Protein AF-A0A964PBC6-F1 (afdb_monomer_lite)

Secondary structure (DSSP, 8-state):
---HHHHHHHHHHHHTT-HHHHHHHHHHHHHHHHHHHHHH---TTHHHHS-HHHHHHHHHHHHHHHTS----

Structure (mmCIF, N/CA/C/O backbone):
data_AF-A0A964PBC6-F1
#
_entry.id   AF-A0A964PBC6-F1
#
loop_
_atom_site.group_PDB
_atom_site.id
_atom_site.type_symbol
_atom_site.label_atom_id
_atom_site.label_alt_id
_atom_site.label_comp_id
_atom_site.label_asym_id
_atom_site.label_entity_id
_atom_site.label_seq_id
_atom_site.pdbx_PDB_ins_code
_atom_site.Cartn_x
_atom_site.Cartn_y
_atom_site.Cartn_z
_atom_site.occupancy
_atom_site.B_iso_or_equiv
_atom_site.auth_seq_id
_atom_site.auth_comp_id
_atom_site.auth_asym_id
_atom_site.auth_atom_id
_atom_site.pdbx_PDB_model_num
ATOM 1 N N . MET A 1 1 ? 4.078 14.681 2.214 1.00 68.81 1 MET A N 1
ATOM 2 C CA . MET A 1 1 ? 4.936 13.774 3.002 1.00 68.81 1 MET A CA 1
ATOM 3 C C . MET A 1 1 ? 4.146 13.387 4.233 1.00 68.81 1 MET A C 1
ATOM 5 O O . MET A 1 1 ? 3.752 14.287 4.961 1.00 68.81 1 MET A O 1
ATOM 9 N N . VAL A 1 2 ? 3.823 12.104 4.387 1.00 81.00 2 VAL A N 1
ATOM 10 C CA . VAL A 1 2 ? 3.113 11.588 5.567 1.00 81.00 2 VAL A CA 1
ATOM 11 C C . VAL A 1 2 ? 4.051 11.664 6.773 1.00 81.00 2 VAL A C 1
ATOM 13 O O . VAL A 1 2 ? 5.223 11.313 6.650 1.00 81.00 2 VAL A O 1
ATOM 16 N N . ASP A 1 3 ? 3.549 12.132 7.914 1.00 92.50 3 ASP A N 1
ATOM 17 C CA . ASP A 1 3 ? 4.307 12.127 9.166 1.00 92.50 3 ASP A CA 1
ATOM 18 C C . ASP A 1 3 ? 4.460 10.692 9.698 1.00 92.50 3 ASP A C 1
ATOM 20 O O . ASP A 1 3 ? 3.504 9.915 9.696 1.00 92.50 3 ASP A O 1
ATOM 24 N N . GLU A 1 4 ? 5.650 10.332 10.183 1.00 92.88 4 GLU A N 1
ATOM 25 C CA . GLU A 1 4 ? 5.935 8.981 10.687 1.00 92.88 4 GLU A CA 1
ATOM 26 C C . GLU A 1 4 ? 4.973 8.562 11.811 1.00 92.88 4 GLU A C 1
ATOM 28 O O . GLU A 1 4 ? 4.506 7.425 11.847 1.00 92.88 4 GLU A O 1
ATOM 33 N N . ARG A 1 5 ? 4.605 9.476 12.717 1.00 94.00 5 ARG A N 1
ATOM 34 C CA . ARG A 1 5 ? 3.666 9.178 13.809 1.00 94.00 5 ARG A CA 1
ATOM 35 C C . ARG A 1 5 ? 2.255 8.955 13.283 1.00 94.00 5 ARG A C 1
ATOM 37 O O . ARG A 1 5 ? 1.569 8.052 13.763 1.00 94.00 5 ARG A O 1
ATOM 44 N N . GLU A 1 6 ? 1.825 9.747 12.300 1.00 93.25 6 GLU A N 1
ATOM 45 C CA . GLU A 1 6 ? 0.535 9.541 11.635 1.00 93.25 6 GLU A CA 1
ATOM 46 C C . GLU A 1 6 ? 0.507 8.178 10.937 1.00 93.25 6 GLU A C 1
ATOM 48 O O . GLU A 1 6 ? -0.451 7.419 11.102 1.00 93.25 6 GLU A O 1
ATOM 53 N N . PHE A 1 7 ? 1.580 7.832 10.223 1.00 94.12 7 PHE A N 1
ATOM 54 C CA . PHE A 1 7 ? 1.711 6.543 9.558 1.00 94.12 7 PHE A CA 1
ATOM 55 C C . PHE A 1 7 ? 1.592 5.384 10.550 1.00 94.12 7 PHE A C 1
ATOM 57 O O . PHE A 1 7 ? 0.757 4.498 10.359 1.00 94.12 7 PHE A O 1
ATOM 64 N N . GLN A 1 8 ? 2.354 5.408 11.646 1.00 94.94 8 GLN A N 1
ATOM 65 C CA . GLN A 1 8 ? 2.295 4.350 12.657 1.00 94.94 8 GLN A CA 1
ATOM 66 C C . GLN A 1 8 ? 0.903 4.233 13.291 1.00 94.94 8 GLN A C 1
ATOM 68 O O . GLN A 1 8 ? 0.381 3.124 13.431 1.00 94.94 8 GLN A O 1
ATOM 73 N N . ALA A 1 9 ? 0.252 5.359 13.597 1.00 95.38 9 ALA A N 1
ATOM 74 C CA . ALA A 1 9 ? -1.106 5.361 14.136 1.00 95.38 9 ALA A CA 1
ATOM 75 C C . ALA A 1 9 ? -2.125 4.750 13.155 1.00 95.38 9 ALA A C 1
ATOM 77 O O . ALA A 1 9 ? -3.016 4.000 13.560 1.00 95.38 9 ALA A O 1
ATOM 78 N N . ARG A 1 10 ? -1.993 5.029 11.852 1.00 94.75 10 ARG A N 1
ATOM 79 C CA . ARG A 1 10 ? -2.839 4.436 10.803 1.00 94.75 10 ARG A CA 1
ATOM 80 C C . ARG A 1 10 ? -2.582 2.943 10.650 1.00 94.75 10 ARG A C 1
ATOM 82 O O . ARG A 1 10 ? -3.532 2.174 10.532 1.00 94.75 10 ARG A O 1
ATOM 89 N N . ILE A 1 11 ? -1.322 2.522 10.690 1.00 93.56 11 ILE A N 1
ATOM 90 C CA . ILE A 1 11 ? -0.946 1.109 10.603 1.00 93.56 11 ILE A CA 1
ATOM 91 C C . ILE A 1 11 ? -1.537 0.312 11.766 1.00 93.56 11 ILE A C 1
ATOM 93 O O . ILE A 1 11 ? -2.026 -0.796 11.545 1.00 93.56 11 ILE A O 1
ATOM 97 N N . GLU A 1 12 ? -1.554 0.877 12.971 1.00 93.62 12 GLU A N 1
ATOM 98 C CA . GLU A 1 12 ? -2.161 0.222 14.127 1.00 93.62 12 GLU A CA 1
ATOM 99 C C . GLU A 1 12 ? -3.678 0.059 13.970 1.00 93.62 12 GLU A C 1
ATOM 101 O O . GLU A 1 12 ? -4.212 -1.033 14.154 1.00 93.62 12 GLU A O 1
ATOM 106 N N . LYS A 1 13 ? -4.370 1.095 13.487 1.00 93.25 13 LYS A N 1
ATOM 107 C CA . LYS A 1 13 ? -5.799 1.007 13.151 1.00 93.25 13 LYS A CA 1
ATOM 108 C C . LYS A 1 13 ? -6.093 -0.052 12.080 1.00 93.25 13 LYS A C 1
ATOM 110 O O . LYS A 1 13 ? -7.064 -0.793 12.202 1.00 93.25 13 LYS A O 1
ATOM 115 N N . ILE A 1 14 ? -5.230 -0.193 11.069 1.00 93.62 14 ILE A N 1
ATOM 116 C CA . ILE A 1 14 ? -5.359 -1.251 10.048 1.00 93.62 14 ILE A CA 1
ATOM 117 C C . ILE A 1 14 ? -5.266 -2.644 10.681 1.00 93.62 14 ILE A C 1
ATOM 119 O O . ILE A 1 14 ? -6.036 -3.527 10.310 1.00 93.62 14 ILE A O 1
ATOM 123 N N . ARG A 1 15 ? -4.356 -2.857 11.643 1.00 89.12 15 ARG A N 1
ATOM 124 C CA . ARG A 1 15 ? -4.245 -4.143 12.359 1.00 89.12 15 ARG A CA 1
ATOM 125 C C . ARG A 1 15 ? -5.502 -4.470 13.165 1.00 89.12 15 ARG A C 1
ATOM 127 O O . ARG A 1 15 ? -5.847 -5.638 13.301 1.00 89.12 15 ARG A O 1
ATOM 134 N N . GLN A 1 16 ? -6.195 -3.445 13.652 1.00 92.12 16 GLN A N 1
ATOM 135 C CA . GLN A 1 16 ? -7.471 -3.566 14.361 1.00 92.12 16 GLN A CA 1
ATOM 136 C C . GLN A 1 16 ? -8.673 -3.733 13.413 1.00 92.12 16 GLN A C 1
ATOM 138 O O . GLN A 1 16 ? -9.798 -3.904 13.875 1.00 92.12 16 GLN A O 1
ATOM 143 N N . GLY A 1 17 ? -8.453 -3.712 12.093 1.00 89.94 17 GLY A N 1
ATOM 144 C CA . GLY A 1 17 ? -9.499 -3.886 11.087 1.00 89.94 17 GLY A CA 1
ATOM 145 C C . GLY A 1 17 ? -10.230 -2.601 10.691 1.00 89.94 17 GLY A C 1
ATOM 146 O O . GLY A 1 17 ? -11.298 -2.695 10.092 1.00 89.94 17 GLY A O 1
ATOM 147 N N . ASP A 1 18 ? -9.686 -1.414 10.990 1.00 94.19 18 ASP A N 1
ATOM 148 C CA . ASP A 1 18 ? -10.296 -0.128 10.618 1.00 94.19 18 ASP A CA 1
ATOM 149 C C . ASP A 1 18 ? -10.287 0.075 9.081 1.00 94.19 18 ASP A C 1
ATOM 151 O O . ASP A 1 18 ? -9.216 0.273 8.481 1.00 94.19 18 ASP A O 1
ATOM 155 N N . PRO A 1 19 ? -11.463 0.088 8.421 1.00 92.31 19 PRO A N 1
ATOM 156 C CA . 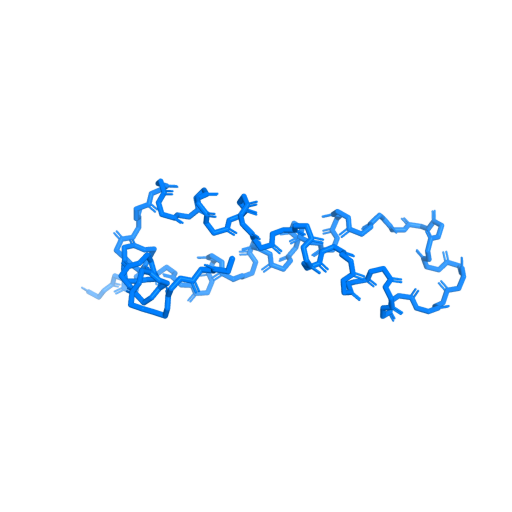PRO A 1 19 ? -11.552 0.239 6.972 1.00 92.31 19 PRO A CA 1
ATOM 157 C C . PRO A 1 19 ? -11.164 1.644 6.489 1.00 92.31 19 PRO A C 1
ATOM 159 O O . PRO A 1 19 ? -10.665 1.786 5.372 1.00 92.31 19 PRO A O 1
ATOM 162 N N . GLN A 1 20 ? -11.336 2.690 7.305 1.00 95.56 20 GLN A N 1
ATOM 163 C CA . GLN A 1 20 ? -10.938 4.051 6.935 1.00 95.56 20 GLN A CA 1
ATOM 164 C C . GLN A 1 20 ? -9.418 4.202 6.944 1.00 95.56 20 GLN A C 1
ATOM 166 O O . GLN A 1 20 ? -8.851 4.873 6.081 1.00 95.56 20 GLN A O 1
ATOM 171 N N . ALA A 1 21 ? -8.740 3.558 7.896 1.00 94.88 21 ALA A N 1
ATOM 172 C CA . ALA A 1 21 ? -7.283 3.523 7.920 1.00 94.88 21 ALA A CA 1
ATOM 173 C C . ALA A 1 21 ? -6.716 2.749 6.715 1.00 94.88 21 ALA A C 1
ATOM 175 O O . ALA A 1 21 ? -5.733 3.189 6.115 1.00 94.88 21 ALA A O 1
ATOM 176 N N . ALA A 1 22 ? -7.367 1.654 6.308 1.00 94.19 22 ALA A N 1
ATOM 177 C CA . ALA A 1 22 ? -7.001 0.917 5.099 1.00 94.19 22 ALA A CA 1
ATOM 178 C C . ALA A 1 22 ? -7.202 1.758 3.826 1.00 94.19 22 ALA A C 1
ATOM 180 O O . ALA A 1 22 ? -6.299 1.834 2.994 1.00 94.19 22 ALA A O 1
ATOM 181 N N . ALA A 1 23 ? -8.341 2.447 3.699 1.00 95.81 23 ALA A N 1
ATOM 182 C CA . ALA A 1 23 ? -8.614 3.335 2.570 1.00 95.81 23 ALA A CA 1
ATOM 183 C C . ALA A 1 23 ? -7.596 4.482 2.479 1.00 95.81 23 ALA A C 1
ATOM 185 O O . ALA A 1 23 ? -7.105 4.785 1.392 1.00 95.81 23 ALA A O 1
ATOM 186 N N . TRP A 1 24 ? -7.224 5.073 3.619 1.00 96.00 24 TRP A N 1
ATOM 187 C CA . TRP A 1 24 ? -6.183 6.098 3.683 1.00 96.00 24 TRP A CA 1
ATOM 188 C C . TRP A 1 24 ? -4.843 5.581 3.142 1.00 96.00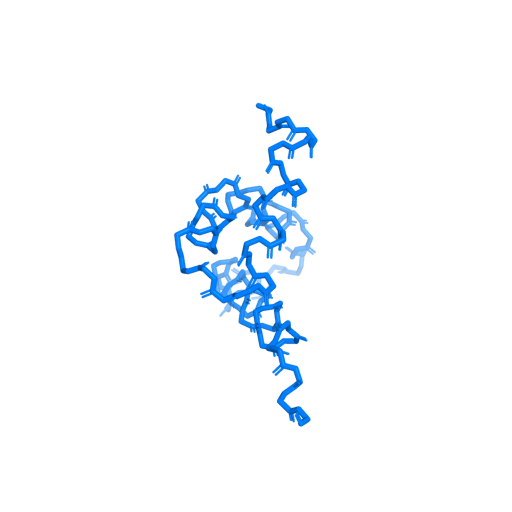 24 TRP A C 1
ATOM 190 O O . TRP A 1 24 ? -4.207 6.277 2.350 1.00 96.00 24 TRP A O 1
ATOM 200 N N . LEU A 1 25 ? -4.444 4.352 3.499 1.00 94.94 25 LEU A N 1
ATOM 201 C CA . LEU A 1 25 ? -3.201 3.747 3.008 1.00 94.94 25 LEU A CA 1
ATOM 202 C C . LEU A 1 25 ? -3.226 3.598 1.482 1.00 94.94 25 LEU A C 1
ATOM 204 O O . LEU A 1 25 ? -2.265 3.963 0.810 1.00 94.94 25 LEU A O 1
ATOM 208 N N . VAL A 1 26 ? -4.336 3.101 0.930 1.00 95.38 26 VAL A N 1
ATOM 209 C CA . VAL A 1 26 ? -4.492 2.962 -0.523 1.00 95.38 26 VAL A CA 1
ATOM 210 C C . VAL A 1 26 ? -4.410 4.332 -1.195 1.00 95.38 26 VAL A C 1
ATOM 212 O O . VAL A 1 26 ? -3.613 4.509 -2.106 1.00 95.38 26 VAL A O 1
ATOM 215 N N . GLN A 1 27 ? -5.150 5.330 -0.713 1.00 95.25 27 GLN A N 1
ATOM 216 C CA . GLN A 1 27 ? -5.163 6.669 -1.314 1.00 95.25 27 GLN A CA 1
ATOM 217 C C . GLN A 1 27 ? -3.783 7.341 -1.341 1.00 95.25 27 GLN A C 1
ATOM 219 O O . GLN A 1 27 ? -3.456 8.010 -2.319 1.00 95.25 27 GLN A O 1
ATOM 224 N N . HIS A 1 28 ? -2.977 7.167 -0.290 1.00 94.69 28 HIS A N 1
ATOM 225 C CA . HIS A 1 28 ? -1.690 7.857 -0.170 1.00 94.69 28 HIS A CA 1
ATOM 226 C C . HIS A 1 28 ? -0.537 7.116 -0.853 1.00 94.69 28 HIS A C 1
ATOM 228 O O . HIS A 1 28 ? 0.368 7.768 -1.367 1.00 94.69 28 HIS A O 1
ATOM 234 N N . PHE A 1 29 ? -0.562 5.780 -0.893 1.00 94.25 29 PHE A N 1
ATOM 235 C CA . PHE A 1 29 ? 0.587 4.985 -1.348 1.00 94.25 29 PHE A CA 1
ATOM 236 C C . PHE A 1 29 ? 0.359 4.245 -2.672 1.00 94.25 29 PHE A C 1
ATOM 238 O O . PHE A 1 29 ? 1.331 3.859 -3.321 1.00 94.25 29 PHE A O 1
ATOM 245 N N . GLU A 1 30 ? -0.886 4.064 -3.125 1.00 95.44 30 GLU A N 1
ATOM 246 C CA . GLU A 1 30 ? -1.176 3.426 -4.419 1.00 95.44 30 GLU A CA 1
ATOM 247 C C . GLU A 1 30 ? -0.504 4.135 -5.611 1.00 95.44 30 GLU A C 1
ATOM 249 O O . GLU A 1 30 ? 0.092 3.435 -6.438 1.00 95.44 30 GLU A O 1
ATOM 254 N N . PRO A 1 31 ? -0.487 5.482 -5.706 1.00 95.19 31 PRO A N 1
ATOM 255 C CA . PRO A 1 31 ? 0.142 6.156 -6.842 1.00 95.19 31 PRO A CA 1
ATOM 256 C C . PRO A 1 31 ? 1.654 5.912 -6.904 1.00 95.19 31 PRO A C 1
ATOM 258 O O . PRO A 1 31 ? 2.224 5.692 -7.978 1.00 95.19 31 PRO A O 1
ATOM 261 N N . GLU A 1 32 ? 2.309 5.912 -5.744 1.00 95.19 32 GLU A N 1
ATOM 262 C CA . GLU A 1 32 ? 3.744 5.656 -5.615 1.00 95.19 32 GLU A CA 1
ATOM 263 C C . GLU A 1 32 ? 4.072 4.192 -5.918 1.00 95.19 32 GLU A C 1
ATOM 265 O O . GLU A 1 32 ? 5.015 3.905 -6.662 1.00 95.19 32 GLU A O 1
ATOM 270 N N . LEU A 1 33 ? 3.247 3.265 -5.425 1.00 95.44 33 LEU A N 1
ATOM 271 C CA . LEU A 1 33 ? 3.384 1.838 -5.685 1.00 95.44 33 LEU A CA 1
ATOM 272 C C . LEU A 1 33 ? 3.199 1.520 -7.174 1.00 95.44 33 LEU A C 1
ATOM 274 O O . LEU A 1 33 ? 4.029 0.820 -7.755 1.00 95.44 33 LEU A O 1
ATOM 278 N N . ARG A 1 34 ? 2.181 2.087 -7.832 1.00 95.44 34 ARG A N 1
ATOM 279 C CA . ARG A 1 34 ? 1.994 1.954 -9.287 1.00 95.44 34 ARG A CA 1
ATOM 280 C C . ARG A 1 34 ? 3.182 2.493 -10.068 1.00 95.44 34 ARG A C 1
ATOM 282 O O . ARG A 1 34 ? 3.643 1.844 -11.010 1.00 95.44 34 ARG A O 1
ATOM 289 N N . ARG A 1 35 ? 3.715 3.656 -9.679 1.00 95.25 35 ARG A N 1
ATOM 290 C CA . ARG A 1 35 ? 4.919 4.222 -10.305 1.00 95.25 35 ARG A CA 1
ATOM 291 C C . ARG A 1 35 ? 6.109 3.277 -10.153 1.00 95.25 35 ARG A C 1
ATOM 293 O O . ARG A 1 35 ? 6.800 3.021 -11.139 1.00 95.25 35 ARG A O 1
ATOM 300 N N . PHE A 1 36 ? 6.330 2.738 -8.956 1.00 96.38 36 PHE A N 1
ATOM 301 C CA . PHE A 1 36 ? 7.391 1.766 -8.698 1.00 96.38 36 PHE A CA 1
ATOM 302 C C . PHE A 1 36 ? 7.226 0.503 -9.553 1.00 96.38 36 PHE A C 1
ATOM 304 O O . PHE A 1 36 ? 8.175 0.089 -10.220 1.00 96.38 36 PHE A O 1
ATOM 311 N N . ILE A 1 37 ? 6.016 -0.060 -9.609 1.00 95.31 37 ILE A N 1
ATOM 312 C CA . ILE A 1 37 ? 5.686 -1.228 -10.436 1.00 95.31 37 ILE A CA 1
ATOM 313 C C . ILE A 1 37 ? 5.976 -0.942 -11.909 1.00 95.31 37 ILE A C 1
ATOM 315 O O . ILE A 1 37 ? 6.656 -1.731 -12.553 1.00 95.31 37 ILE A O 1
ATOM 319 N N . ARG A 1 38 ? 5.537 0.201 -12.448 1.00 93.62 38 ARG A N 1
ATOM 320 C CA . ARG A 1 38 ? 5.766 0.565 -13.856 1.00 93.62 38 ARG A CA 1
ATOM 321 C C . ARG A 1 38 ? 7.253 0.676 -14.203 1.00 93.62 38 ARG A C 1
ATOM 323 O O . ARG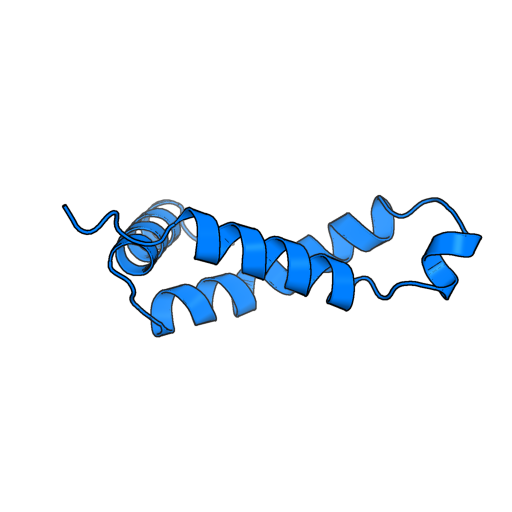 A 1 38 ? 7.663 0.282 -15.296 1.00 93.62 38 ARG A O 1
ATOM 330 N N . VAL A 1 39 ? 8.059 1.203 -13.280 1.00 94.81 39 VAL A N 1
ATOM 331 C CA . VAL A 1 39 ? 9.520 1.283 -13.435 1.00 94.81 39 VAL A CA 1
ATOM 332 C C . VAL A 1 39 ? 10.155 -0.110 -13.390 1.00 94.81 39 VAL A C 1
ATOM 334 O O . VAL A 1 39 ? 11.061 -0.387 -14.172 1.00 94.81 39 VAL A O 1
ATOM 337 N N . ARG A 1 40 ? 9.672 -0.996 -12.511 1.00 94.44 40 ARG A N 1
ATOM 338 C CA . ARG A 1 40 ? 10.205 -2.355 -12.316 1.00 94.44 40 ARG A CA 1
ATOM 339 C C . ARG A 1 40 ? 9.729 -3.376 -13.344 1.00 94.44 40 ARG A C 1
ATOM 341 O O . ARG A 1 40 ? 10.447 -4.337 -13.601 1.00 94.44 40 ARG A O 1
ATOM 348 N N . LEU A 1 41 ? 8.556 -3.182 -13.934 1.00 93.50 41 LEU A N 1
ATOM 349 C CA . LEU A 1 41 ? 8.035 -4.007 -15.015 1.00 93.50 41 LEU A CA 1
ATOM 350 C C . LEU A 1 41 ? 8.810 -3.648 -16.281 1.00 93.50 41 LEU A C 1
ATOM 352 O O . LEU A 1 41 ? 8.384 -2.773 -17.021 1.00 93.50 41 LEU A O 1
ATOM 356 N N . THR A 1 42 ? 9.998 -4.211 -16.478 1.00 94.00 42 THR A N 1
ATOM 357 C CA . THR A 1 42 ? 10.916 -3.834 -17.569 1.00 94.00 42 THR A CA 1
ATOM 358 C C . THR A 1 42 ? 10.665 -4.604 -18.857 1.00 94.00 42 THR A C 1
ATOM 360 O O . THR A 1 42 ? 10.977 -4.094 -19.931 1.00 94.00 42 THR A O 1
ATOM 363 N N . ASP A 1 43 ? 10.069 -5.792 -18.758 1.00 94.88 43 ASP A N 1
ATOM 364 C CA . ASP A 1 43 ? 9.735 -6.634 -19.900 1.00 94.88 43 ASP A CA 1
ATOM 365 C C . ASP A 1 43 ? 8.636 -5.974 -20.771 1.00 94.88 43 ASP A C 1
ATOM 367 O O . ASP A 1 43 ? 7.521 -5.728 -20.289 1.00 94.88 43 ASP A O 1
ATOM 371 N N . PRO A 1 44 ? 8.918 -5.665 -22.053 1.00 89.62 44 PRO A N 1
ATOM 372 C CA . PRO A 1 44 ? 7.960 -5.001 -22.937 1.00 89.62 44 PRO A CA 1
ATOM 373 C C . PRO A 1 44 ? 6.720 -5.834 -23.273 1.00 89.62 44 PRO A C 1
ATOM 375 O O . PRO A 1 44 ? 5.676 -5.257 -23.578 1.00 89.62 44 PRO A O 1
ATOM 378 N N . PHE A 1 45 ? 6.826 -7.162 -23.253 1.00 93.06 45 PHE A N 1
ATOM 379 C CA . PHE A 1 45 ? 5.708 -8.066 -23.496 1.00 93.06 45 PHE A CA 1
ATOM 380 C C . PHE A 1 45 ? 4.785 -8.101 -22.275 1.00 93.06 45 PHE A C 1
ATOM 382 O O . PHE A 1 45 ? 3.581 -7.888 -22.414 1.00 93.06 45 PHE A O 1
ATOM 389 N N . LEU A 1 46 ? 5.344 -8.223 -21.067 1.00 90.94 46 LEU A N 1
ATOM 390 C CA . LEU A 1 46 ? 4.558 -8.176 -19.828 1.00 90.94 46 LEU A CA 1
ATOM 391 C C . LEU A 1 46 ? 3.863 -6.824 -19.624 1.00 90.94 46 LEU A C 1
ATOM 393 O O . LEU A 1 46 ? 2.713 -6.797 -19.196 1.00 90.94 46 LEU A O 1
ATOM 397 N N . ARG A 1 47 ? 4.500 -5.709 -20.010 1.00 87.50 47 ARG A N 1
ATOM 398 C CA . ARG A 1 47 ? 3.876 -4.368 -19.993 1.00 87.50 47 ARG A CA 1
ATOM 399 C C . ARG A 1 47 ? 2.596 -4.255 -20.824 1.00 87.50 47 ARG A C 1
ATOM 401 O O . ARG A 1 47 ? 1.818 -3.339 -20.586 1.00 87.50 47 ARG A O 1
ATOM 408 N N . ARG A 1 48 ? 2.416 -5.108 -21.836 1.00 88.25 48 ARG A N 1
ATOM 409 C CA . ARG A 1 48 ? 1.221 -5.116 -22.698 1.00 88.25 48 ARG A CA 1
ATOM 410 C C . ARG A 1 48 ? 0.131 -6.044 -22.178 1.00 88.25 48 ARG A C 1
ATOM 412 O O . ARG A 1 48 ? -1.023 -5.865 -22.544 1.00 88.25 48 ARG A O 1
ATOM 419 N N . LEU A 1 49 ? 0.512 -7.042 -21.386 1.00 91.75 49 LEU A N 1
ATOM 420 C CA . LEU A 1 49 ? -0.396 -8.065 -20.880 1.00 91.75 49 LEU A CA 1
ATOM 421 C C . LEU A 1 49 ? -0.979 -7.730 -19.511 1.00 91.75 49 LEU A C 1
ATOM 423 O O . LEU A 1 49 ? -2.067 -8.200 -19.200 1.00 91.75 49 LEU A O 1
ATOM 427 N N . VAL A 1 50 ? -0.252 -6.970 -18.690 1.00 89.50 50 VAL A N 1
ATOM 428 C CA . VAL A 1 50 ? -0.629 -6.704 -17.300 1.00 89.50 50 VAL A CA 1
ATOM 429 C C . VAL A 1 50 ? -0.595 -5.209 -17.032 1.00 89.50 50 VAL A C 1
ATOM 431 O O . VAL A 1 50 ? 0.419 -4.552 -17.293 1.00 89.50 50 VAL A O 1
ATOM 434 N N . ASP A 1 51 ? -1.677 -4.671 -16.469 1.00 89.44 51 ASP A N 1
ATOM 435 C CA . ASP A 1 51 ? -1.687 -3.290 -16.011 1.00 89.44 51 ASP A CA 1
ATOM 436 C C . ASP A 1 51 ? -0.975 -3.182 -14.650 1.00 89.44 51 ASP A C 1
ATOM 438 O O . ASP A 1 51 ? -1.070 -4.042 -13.771 1.00 89.44 51 ASP A O 1
ATOM 442 N N . SER A 1 52 ? -0.251 -2.082 -14.439 1.00 90.38 52 SER A N 1
ATOM 443 C CA . SER A 1 52 ? 0.348 -1.762 -13.137 1.00 90.38 52 SER A CA 1
ATOM 444 C C . SER A 1 52 ? -0.670 -1.737 -11.986 1.00 90.38 52 SER A C 1
ATOM 446 O O . SER A 1 52 ? -0.301 -1.987 -10.837 1.00 90.38 52 SER A O 1
ATOM 448 N N . SER A 1 53 ? -1.937 -1.450 -12.290 1.00 91.62 53 SER A N 1
ATOM 449 C CA . SER A 1 53 ? -3.057 -1.499 -11.356 1.00 91.62 53 SER A CA 1
ATOM 450 C C . SER A 1 53 ? -3.389 -2.927 -10.924 1.00 91.62 53 SER A C 1
ATOM 452 O O . SER A 1 53 ? -3.570 -3.135 -9.729 1.00 91.62 53 SER A O 1
ATOM 454 N N . ASP A 1 54 ? -3.352 -3.921 -11.815 1.00 92.81 54 ASP A N 1
ATOM 455 C CA . ASP A 1 54 ? -3.627 -5.328 -11.472 1.00 92.81 54 ASP A CA 1
ATOM 456 C C . ASP A 1 54 ? -2.589 -5.882 -10.484 1.00 92.81 54 ASP A C 1
ATOM 458 O O . ASP A 1 54 ? -2.907 -6.562 -9.500 1.00 92.81 54 ASP A O 1
ATOM 462 N N . ILE A 1 55 ? -1.321 -5.527 -10.706 1.00 94.69 55 ILE A N 1
ATOM 463 C CA . ILE A 1 55 ? -0.223 -5.865 -9.793 1.00 94.69 55 ILE A CA 1
ATOM 464 C C . ILE A 1 55 ? -0.416 -5.138 -8.460 1.00 94.69 55 ILE A C 1
ATOM 466 O O . ILE A 1 55 ? -0.247 -5.736 -7.397 1.00 94.69 55 ILE A O 1
ATOM 470 N N . CYS A 1 56 ? -0.799 -3.859 -8.495 1.00 95.56 56 CYS A N 1
ATOM 471 C CA . CYS A 1 56 ? -1.042 -3.079 -7.288 1.00 95.56 56 CYS A CA 1
ATOM 472 C C . CYS A 1 56 ? -2.186 -3.664 -6.445 1.00 95.56 56 CYS A C 1
ATOM 474 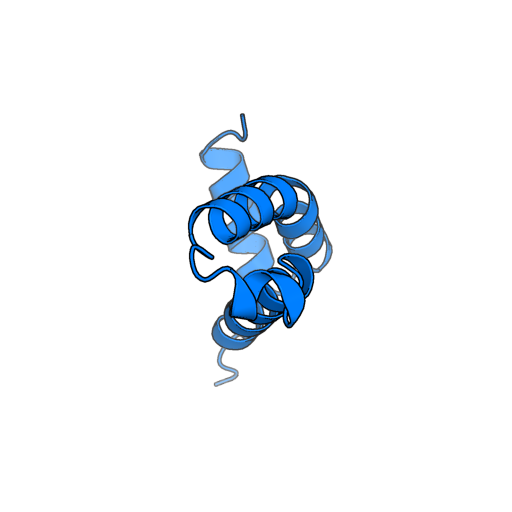O O . CYS A 1 56 ? -2.017 -3.855 -5.241 1.00 95.56 56 CYS A O 1
ATOM 476 N N . GLN A 1 57 ? -3.305 -4.035 -7.073 1.00 92.94 57 GLN A N 1
ATOM 477 C CA . GLN A 1 57 ? -4.422 -4.713 -6.414 1.00 92.94 57 GLN A CA 1
ATOM 478 C C . GLN A 1 57 ? -3.976 -6.028 -5.770 1.00 92.94 57 GLN A C 1
ATOM 480 O O . GLN A 1 57 ? -4.298 -6.280 -4.611 1.00 92.94 57 GLN 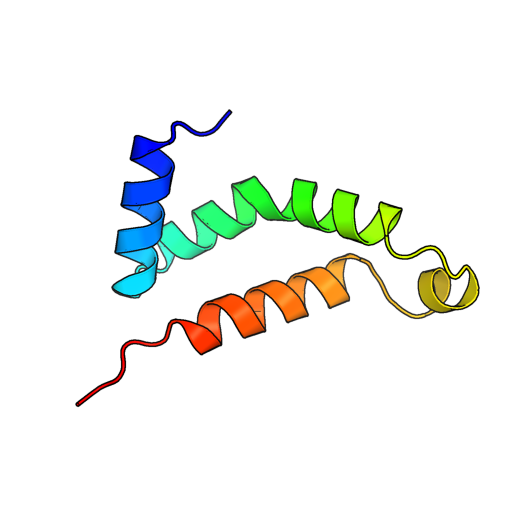A O 1
ATOM 485 N N . SER A 1 58 ? -3.169 -6.832 -6.469 1.00 94.81 58 SER A N 1
ATOM 486 C CA . SER A 1 58 ? -2.628 -8.084 -5.925 1.00 94.81 58 SER A CA 1
ATOM 487 C C . SER A 1 58 ? -1.744 -7.850 -4.692 1.00 94.81 58 SER A C 1
ATOM 489 O O . SER A 1 58 ? -1.896 -8.532 -3.678 1.00 94.81 58 SER A O 1
ATOM 491 N N . VAL A 1 59 ? -0.856 -6.851 -4.737 1.00 94.44 59 VAL A N 1
ATOM 492 C CA . VAL A 1 59 ? -0.001 -6.473 -3.597 1.00 94.44 59 VAL A CA 1
ATOM 493 C C . VAL A 1 59 ? -0.845 -6.042 -2.397 1.00 94.44 59 VAL A C 1
ATOM 495 O O . VAL A 1 59 ? -0.612 -6.515 -1.283 1.00 94.44 59 VAL A O 1
ATOM 498 N N . LEU A 1 60 ? -1.843 -5.182 -2.615 1.00 93.50 60 LEU A N 1
ATOM 499 C CA . LEU A 1 60 ? -2.743 -4.712 -1.562 1.00 93.50 60 LEU A CA 1
ATOM 500 C C . LEU A 1 60 ? -3.576 -5.864 -0.980 1.00 93.50 60 LEU A C 1
ATOM 502 O O . LEU A 1 60 ? -3.684 -5.987 0.240 1.00 93.50 60 LEU A O 1
ATOM 506 N N . ALA A 1 61 ? -4.098 -6.757 -1.822 1.00 92.38 61 ALA A N 1
ATOM 507 C CA . ALA A 1 61 ? -4.856 -7.927 -1.388 1.00 92.38 61 ALA A CA 1
ATOM 508 C C . ALA A 1 61 ? -4.021 -8.857 -0.492 1.00 92.38 61 ALA A C 1
ATOM 510 O O . ALA A 1 61 ? -4.486 -9.261 0.578 1.00 92.38 61 ALA A O 1
ATOM 511 N N . ILE A 1 62 ? -2.775 -9.153 -0.882 1.00 93.12 62 ILE A N 1
ATOM 512 C CA . ILE A 1 62 ? -1.841 -9.956 -0.076 1.00 93.12 62 ILE A CA 1
ATOM 513 C C . ILE A 1 62 ? -1.528 -9.245 1.245 1.00 93.12 62 ILE A C 1
ATOM 515 O O . ILE A 1 62 ? -1.575 -9.864 2.311 1.00 93.12 62 ILE A O 1
ATOM 519 N N . PHE A 1 63 ? -1.251 -7.942 1.194 1.00 91.44 63 PHE A N 1
ATOM 520 C CA . PHE A 1 63 ? -0.921 -7.136 2.366 1.00 91.44 63 PHE A CA 1
ATOM 521 C C . PHE A 1 63 ? -2.039 -7.136 3.417 1.00 91.44 63 PHE A C 1
ATOM 523 O O . PHE A 1 63 ? -1.773 -7.374 4.597 1.00 91.44 63 PHE A O 1
ATOM 530 N N . PHE A 1 64 ? -3.289 -6.912 3.003 1.00 89.56 64 PHE A N 1
ATOM 531 C CA . PHE A 1 64 ? -4.430 -6.893 3.920 1.00 89.56 64 PHE A CA 1
ATOM 532 C C . PHE A 1 64 ? -4.842 -8.298 4.379 1.00 89.56 64 PHE A C 1
ATOM 534 O O . PHE A 1 64 ? -5.254 -8.467 5.525 1.00 89.56 64 PHE A O 1
ATOM 541 N N . SER A 1 65 ? -4.669 -9.326 3.542 1.00 86.56 65 SER A N 1
ATOM 542 C CA . SER A 1 65 ? -4.982 -10.715 3.918 1.00 86.56 65 SER A CA 1
ATOM 543 C C . SER A 1 65 ? -3.978 -11.297 4.916 1.00 86.56 65 SER A C 1
ATOM 545 O O . SER A 1 65 ? -4.374 -12.012 5.833 1.00 86.56 65 SER A O 1
ATOM 547 N N . SER A 1 66 ? -2.694 -10.945 4.792 1.00 76.50 66 SER A N 1
ATOM 548 C CA . SER A 1 66 ? -1.632 -11.337 5.734 1.00 76.50 66 SER A CA 1
ATOM 549 C C . SER A 1 66 ? -1.796 -10.693 7.121 1.00 76.50 66 SER A C 1
ATOM 551 O O . SER A 1 66 ? -1.302 -11.207 8.122 1.00 76.50 66 SER A O 1
ATOM 553 N N . ARG A 1 67 ? -2.530 -9.575 7.202 1.00 68.31 67 ARG A N 1
ATOM 554 C CA . ARG A 1 67 ? -2.747 -8.803 8.434 1.00 68.31 67 ARG A CA 1
ATOM 555 C C . ARG A 1 67 ? -4.082 -9.071 9.131 1.00 68.31 67 ARG A C 1
ATOM 557 O O . ARG A 1 67 ? -4.421 -8.325 10.047 1.00 68.31 67 ARG A O 1
ATOM 564 N N . ARG A 1 68 ? -4.837 -10.110 8.749 1.00 61.44 68 ARG A N 1
ATOM 565 C CA . ARG A 1 68 ? -6.036 -10.491 9.513 1.00 61.44 68 ARG A CA 1
ATOM 566 C C . ARG A 1 68 ? -5.643 -10.806 10.965 1.00 61.44 68 ARG A C 1
ATOM 568 O O . ARG A 1 68 ? -4.682 -11.555 11.160 1.00 61.44 68 ARG A O 1
ATOM 575 N N .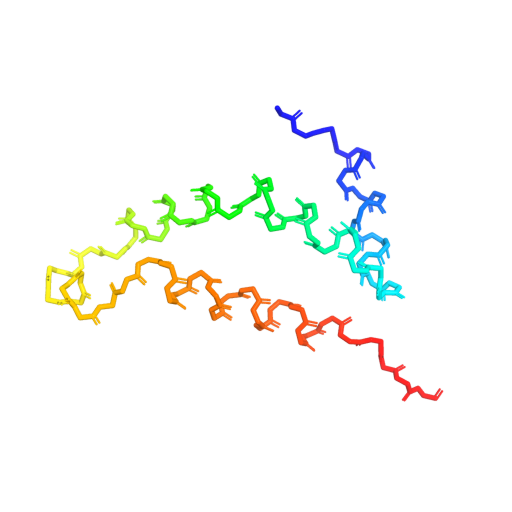 PRO A 1 69 ? -6.356 -10.275 11.975 1.00 54.91 69 PRO A N 1
ATOM 576 C CA . PRO A 1 69 ? -6.120 -10.673 13.354 1.00 54.91 69 PRO A CA 1
ATOM 577 C C . PRO A 1 69 ? -6.301 -12.191 13.441 1.00 54.91 69 PRO A C 1
ATOM 579 O O . PRO A 1 69 ? -7.337 -12.719 13.036 1.00 54.91 69 PRO A O 1
ATOM 582 N N . ARG A 1 70 ? -5.272 -12.904 13.915 1.00 53.31 70 ARG A N 1
ATOM 583 C CA . ARG A 1 70 ? -5.405 -14.311 14.302 1.00 53.31 70 ARG A CA 1
ATOM 584 C C . ARG A 1 70 ? -6.438 -14.350 15.422 1.00 53.31 70 ARG A C 1
ATOM 586 O O . ARG A 1 70 ? -6.124 -13.985 16.548 1.00 53.31 70 ARG A O 1
ATOM 593 N N . THR A 1 71 ? -7.664 -14.735 15.098 1.00 51.34 71 THR A N 1
ATOM 594 C CA . THR A 1 71 ? -8.656 -15.122 16.096 1.00 51.34 71 THR A CA 1
ATOM 595 C C . THR A 1 71 ? -8.117 -16.391 16.756 1.00 51.34 71 THR A C 1
ATOM 597 O O . THR A 1 71 ? -8.053 -17.436 16.108 1.00 51.34 71 THR A O 1
ATOM 600 N N . VAL A 1 72 ? -7.614 -16.257 17.984 1.00 42.47 72 VAL A N 1
ATOM 601 C CA . VAL A 1 72 ? -7.354 -17.363 18.917 1.00 42.47 72 VAL A CA 1
ATOM 602 C C . VAL A 1 72 ? -8.451 -17.313 19.962 1.00 42.47 72 VAL A C 1
ATOM 604 O O . VAL A 1 72 ? -8.738 -16.183 20.419 1.00 42.47 72 VAL A O 1
#

pLDDT: mean 89.38, std 11.37, range [42.47, 96.38]

Foldseek 3Di:
DDDPVNLVVLVVCLLVVNVVSLVVCCVPCVVVQLVVQVVVPPDPVVPVVDHSVNVSVVVSVCVSVVSHPPPD

Sequence (72 aa):
MVDEREFQARIEKIRQGDPQAAAWLVQHFEPELRRFIRVRLTDPFLRRLVDSSDICQSVLAIFFSSRRPRTV

Radius of gyration: 14.48 Å; chains: 1; bounding box: 22×31×42 Å